Protein AF-W1YAA2-F1 (afdb_monomer)

Mean predicted aligned error: 2.24 Å

Solvent-accessible surface area (backbone atoms only — not comparable to full-atom values): 4433 Å² total; per-residue (Å²): 96,75,95,71,52,65,56,42,84,35,40,78,73,73,53,61,46,36,44,66,98,38,79,77,26,85,76,89,42,56,78,95,60,64,54,81,87,58,95,88,71,47,58,45,40,40,56,50,44,37,34,50,72,84,50,100,58,69,72,94,50,43,57,42,72,49,62,72,63,85

Organism: NCBI:txid40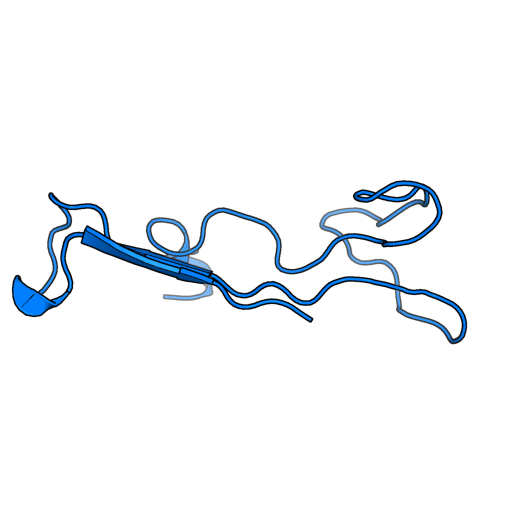8170

Nearest PDB structures (foldseek):
  2bws-assembly1_A  TM=1.004E+00  e=9.483E-11  Escherichia coli
  1a16-assembly1_A  TM=1.003E+00  e=1.150E-10  Escherichia coli
  2bh3-assembly1_A  TM=1.002E+00  e=1.586E-10  Escherichia coli
  2v3z-assembly1_A  TM=1.005E+00  e=1.804E-10  Escherichia coli
  2bwx-assembly1_A  TM=1.003E+00  e=3.900E-10  Escherichia coli

Radius of gyration: 15.29 Å; Cα contacts (8 Å, |Δi|>4): 89; chains: 1; bounding box: 34×29×41 Å

Structure (mmCIF, N/CA/C/O backbone):
data_AF-W1YAA2-F1
#
_entry.id   AF-W1YAA2-F1
#
loop_
_atom_site.group_PDB
_atom_site.id
_atom_site.type_symbol
_atom_site.label_atom_id
_atom_site.label_alt_id
_atom_site.label_comp_id
_atom_site.label_asym_id
_atom_site.label_entity_id
_atom_site.label_seq_id
_atom_site.pdbx_PDB_ins_code
_atom_site.Cartn_x
_atom_site.Cartn_y
_atom_site.Cartn_z
_atom_site.occupancy
_atom_site.B_iso_or_equiv
_atom_site.auth_seq_id
_atom_site.auth_comp_id
_atom_site.auth_asym_id
_atom_site.auth_atom_id
_atom_site.pdbx_PDB_model_num
ATOM 1 N N . LEU A 1 1 ? -1.631 16.851 10.071 1.00 85.00 1 LEU A N 1
ATOM 2 C CA . LEU A 1 1 ? -2.095 15.513 9.631 1.00 85.00 1 LEU A CA 1
ATOM 3 C C . LEU A 1 1 ? -1.121 14.846 8.656 1.00 85.00 1 LEU A C 1
ATOM 5 O O . LEU A 1 1 ? -0.421 13.940 9.086 1.00 85.00 1 LEU A O 1
ATOM 9 N N . ILE A 1 2 ? -1.002 15.295 7.395 1.00 88.94 2 ILE A N 1
ATOM 10 C CA . ILE A 1 2 ? -0.128 14.639 6.392 1.00 88.94 2 ILE A CA 1
ATOM 11 C C . ILE A 1 2 ? 1.361 14.714 6.755 1.00 88.94 2 ILE A C 1
ATOM 13 O O . ILE A 1 2 ? 2.006 13.678 6.852 1.00 88.94 2 ILE A O 1
ATOM 17 N N . ALA A 1 3 ? 1.884 15.903 7.073 1.00 94.31 3 ALA A N 1
ATOM 18 C CA . ALA A 1 3 ? 3.291 16.075 7.467 1.00 94.31 3 ALA A CA 1
ATOM 19 C C . ALA A 1 3 ? 3.696 15.271 8.723 1.00 94.31 3 ALA A C 1
ATOM 21 O O . ALA A 1 3 ? 4.869 14.998 8.938 1.00 94.31 3 ALA A O 1
ATOM 22 N N . GLN A 1 4 ? 2.722 14.881 9.550 1.00 95.81 4 GLN A N 1
AT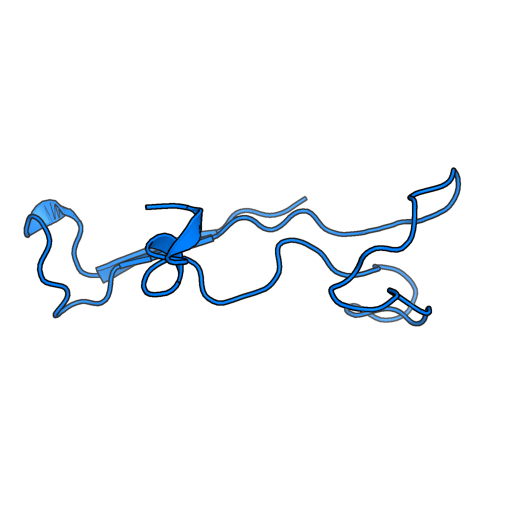OM 23 C CA . GLN A 1 4 ? 2.928 14.090 10.768 1.00 95.81 4 GLN A CA 1
ATOM 24 C C . GLN A 1 4 ? 2.732 12.587 10.531 1.00 95.81 4 GLN A C 1
ATOM 26 O O . GLN A 1 4 ? 2.841 11.810 11.471 1.00 95.81 4 GLN A O 1
ATOM 31 N N . ASN A 1 5 ? 2.410 12.167 9.302 1.00 95.31 5 ASN A N 1
ATOM 32 C CA . ASN A 1 5 ? 2.072 10.783 8.970 1.00 95.31 5 ASN A CA 1
ATOM 33 C C . ASN A 1 5 ? 0.937 10.201 9.835 1.00 95.31 5 ASN A C 1
ATOM 35 O O . ASN A 1 5 ? 0.938 9.016 10.158 1.00 95.31 5 ASN A O 1
ATOM 39 N N . ALA A 1 6 ? -0.062 11.022 10.182 1.00 97.75 6 ALA A N 1
ATOM 40 C CA . ALA A 1 6 ? -1.160 10.623 11.071 1.00 97.75 6 ALA A CA 1
ATOM 41 C C . ALA A 1 6 ? -2.041 9.480 10.516 1.00 97.75 6 ALA A C 1
ATOM 43 O O . ALA A 1 6 ? -2.834 8.909 11.252 1.00 97.75 6 ALA A O 1
ATOM 44 N N . HIS A 1 7 ? -1.904 9.144 9.230 1.00 97.44 7 HIS A N 1
ATOM 45 C CA . HIS A 1 7 ? -2.599 8.031 8.580 1.00 97.44 7 HIS A CA 1
ATOM 46 C C . HIS A 1 7 ? -1.967 6.662 8.879 1.00 97.44 7 HIS A C 1
ATOM 48 O O . HIS A 1 7 ? -2.641 5.648 8.731 1.00 97.44 7 HIS A O 1
ATOM 54 N N . ARG A 1 8 ? -0.697 6.607 9.311 1.00 98.00 8 ARG A N 1
ATOM 55 C CA . ARG A 1 8 ? 0.054 5.348 9.476 1.00 98.00 8 ARG A CA 1
ATOM 56 C C . ARG A 1 8 ? -0.565 4.308 10.418 1.00 98.00 8 ARG A C 1
ATOM 58 O O . ARG A 1 8 ? -0.388 3.129 10.130 1.00 98.00 8 ARG A O 1
ATOM 65 N N . PRO A 1 9 ? -1.297 4.674 11.489 1.00 98.19 9 PRO A N 1
ATOM 66 C CA . PRO A 1 9 ? -2.015 3.686 12.295 1.00 98.19 9 PRO A CA 1
ATOM 67 C C . PRO A 1 9 ? -3.085 2.912 11.513 1.00 98.19 9 PRO A C 1
ATOM 69 O O . PRO A 1 9 ? -3.426 1.803 11.905 1.00 98.19 9 PRO A O 1
ATOM 72 N N . PHE A 1 10 ? -3.598 3.486 10.419 1.00 98.62 10 PHE A N 1
ATOM 73 C CA . PHE A 1 10 ? -4.692 2.919 9.628 1.00 98.62 10 PHE A CA 1
ATOM 74 C C . PHE A 1 10 ? -4.258 2.461 8.230 1.00 98.62 10 PHE A C 1
ATOM 76 O O . PHE A 1 10 ? -4.903 1.596 7.657 1.00 98.62 10 PHE A O 1
ATOM 83 N N . PHE A 1 11 ? -3.166 3.004 7.687 1.00 98.56 11 PHE A N 1
ATOM 84 C CA . PHE A 1 11 ? -2.572 2.617 6.406 1.00 98.56 11 PHE A CA 1
ATOM 85 C C . PHE A 1 11 ? -1.052 2.517 6.568 1.00 98.56 11 PHE A C 1
ATOM 87 O O . PHE A 1 11 ? -0.340 3.523 6.531 1.00 98.56 11 PHE A O 1
ATOM 94 N N . MET A 1 12 ? -0.567 1.303 6.832 1.00 98.12 12 MET A N 1
ATOM 95 C CA . MET A 1 12 ? 0.811 1.058 7.276 1.00 98.12 12 MET A CA 1
ATOM 96 C C . MET A 1 12 ? 1.754 0.537 6.184 1.00 98.12 12 MET A C 1
ATOM 98 O O . MET A 1 12 ? 2.959 0.455 6.420 1.00 98.12 12 MET A O 1
ATOM 102 N N . HIS A 1 13 ? 1.227 0.155 5.022 1.00 98.38 13 HIS A N 1
ATOM 103 C CA . HIS A 1 13 ? 2.004 -0.411 3.919 1.00 98.38 13 HIS A CA 1
ATOM 104 C C . HIS A 1 13 ? 2.171 0.584 2.761 1.00 98.38 13 HIS A C 1
ATOM 106 O O . HIS A 1 13 ? 1.664 1.704 2.798 1.00 98.38 13 HIS A O 1
ATOM 112 N N . GLY A 1 14 ? 2.959 0.191 1.756 1.00 97.50 14 GLY A N 1
ATOM 113 C CA . GLY A 1 14 ? 3.100 0.958 0.519 1.00 97.50 14 GLY A CA 1
ATOM 114 C C . GLY A 1 14 ? 1.840 0.873 -0.341 1.00 97.50 14 GLY A C 1
ATOM 115 O O . GLY A 1 14 ? 1.056 -0.054 -0.190 1.00 97.50 14 GLY A O 1
ATOM 116 N N . LEU A 1 15 ? 1.667 1.836 -1.247 1.00 98.56 15 LEU A N 1
ATOM 117 C CA . LEU A 1 15 ? 0.522 1.862 -2.162 1.00 98.56 15 LEU A CA 1
ATOM 118 C C . LEU A 1 15 ? 0.660 0.887 -3.342 1.00 98.56 15 LEU A C 1
ATOM 120 O O . LEU A 1 15 ? -0.350 0.524 -3.923 1.00 98.56 15 LEU A O 1
ATOM 124 N N . SER A 1 16 ? 1.888 0.527 -3.722 1.00 98.75 16 SER A N 1
ATOM 125 C CA . SER A 1 16 ? 2.165 -0.202 -4.962 1.00 98.75 16 SER A CA 1
ATOM 126 C C . SER A 1 16 ? 3.447 -1.023 -4.879 1.00 98.75 16 SER A C 1
ATOM 128 O O . SER A 1 16 ? 4.438 -0.602 -4.255 1.00 98.75 16 SER A O 1
ATOM 130 N N . HIS A 1 17 ? 3.476 -2.119 -5.631 1.00 98.75 17 HIS A N 1
ATOM 131 C CA . HIS A 1 17 ? 4.689 -2.833 -6.027 1.00 98.75 17 HIS A CA 1
ATOM 132 C C . HIS A 1 17 ? 4.648 -3.179 -7.524 1.00 98.75 17 HIS A C 1
ATOM 134 O O . HIS A 1 17 ? 3.582 -3.220 -8.126 1.00 98.75 17 HIS A O 1
ATOM 140 N N . TRP A 1 18 ? 5.812 -3.416 -8.135 1.00 98.81 18 TRP A N 1
ATOM 141 C CA . TRP A 1 18 ? 5.904 -3.981 -9.480 1.00 98.81 18 TRP A CA 1
ATOM 142 C C . TRP A 1 18 ? 5.247 -5.351 -9.521 1.00 98.81 18 TRP A C 1
ATOM 144 O O . TRP A 1 18 ? 5.338 -6.107 -8.550 1.00 98.81 18 TRP A O 1
ATOM 154 N N . LEU A 1 19 ? 4.631 -5.664 -10.653 1.00 98.75 19 LEU A N 1
ATOM 155 C CA . LEU A 1 19 ? 3.990 -6.944 -10.898 1.00 98.75 19 LEU A CA 1
ATOM 156 C C . LEU A 1 19 ? 4.465 -7.507 -12.239 1.00 98.75 19 LEU A C 1
ATOM 158 O O . LEU A 1 19 ? 4.448 -6.807 -13.251 1.00 98.75 19 LEU A O 1
ATOM 162 N N . GLY A 1 20 ? 4.858 -8.779 -12.248 1.00 98.44 20 GLY A N 1
ATOM 163 C CA . GLY A 1 20 ? 5.360 -9.447 -13.443 1.00 98.44 20 GLY A CA 1
ATOM 164 C C . GLY A 1 20 ? 5.435 -10.954 -13.254 1.00 98.44 20 GLY A C 1
ATOM 165 O O . GLY A 1 20 ? 4.419 -11.585 -12.968 1.00 98.44 20 GLY A O 1
ATOM 166 N N . LEU A 1 21 ? 6.618 -11.547 -13.451 1.00 98.44 21 LEU A N 1
ATOM 167 C CA . LEU A 1 21 ? 6.791 -12.989 -13.220 1.00 98.44 21 LEU A CA 1
ATOM 168 C C . LEU A 1 21 ? 6.700 -13.331 -11.731 1.00 98.44 21 LEU A C 1
ATOM 170 O O . LEU A 1 21 ? 6.161 -14.381 -11.379 1.00 98.44 21 LEU A O 1
ATOM 174 N N . ASP A 1 22 ? 7.180 -12.428 -10.879 1.00 98.38 22 ASP A N 1
ATOM 175 C CA . ASP A 1 22 ? 6.987 -12.485 -9.439 1.00 98.38 22 ASP A CA 1
ATOM 176 C C . ASP A 1 22 ? 5.874 -11.512 -9.009 1.00 98.38 22 ASP A C 1
ATOM 178 O O . ASP A 1 22 ? 5.679 -10.453 -9.611 1.00 98.38 22 ASP A O 1
ATOM 182 N N . VAL A 1 23 ? 5.136 -11.864 -7.944 1.00 98.19 23 VAL A N 1
ATOM 183 C CA . VAL A 1 23 ? 4.070 -11.000 -7.398 1.00 98.19 23 VAL A CA 1
ATOM 184 C C . VAL A 1 23 ? 4.633 -9.653 -6.951 1.00 98.19 23 VAL A C 1
ATOM 186 O O . VAL A 1 23 ? 4.105 -8.617 -7.321 1.00 98.19 23 VAL A O 1
ATOM 189 N N . HIS A 1 24 ? 5.749 -9.665 -6.223 1.00 98.44 24 HIS A N 1
ATOM 190 C CA . HIS A 1 24 ? 6.562 -8.485 -5.954 1.00 98.44 24 HIS A CA 1
ATOM 191 C C . HIS A 1 24 ? 7.743 -8.502 -6.918 1.00 98.44 24 HIS A C 1
ATOM 193 O O . HIS A 1 24 ? 8.806 -9.034 -6.588 1.00 98.44 24 HIS A O 1
ATOM 199 N N . ASP A 1 25 ? 7.530 -7.964 -8.113 1.00 98.69 25 ASP A N 1
ATOM 200 C CA . ASP A 1 25 ? 8.467 -8.150 -9.212 1.00 98.69 25 ASP A CA 1
ATOM 201 C C . ASP A 1 25 ? 9.772 -7.368 -9.031 1.00 98.69 25 ASP A C 1
ATOM 203 O O . ASP A 1 25 ? 9.888 -6.405 -8.254 1.00 98.69 25 ASP A O 1
ATOM 207 N N . VAL A 1 26 ? 10.783 -7.813 -9.770 1.00 97.88 26 VAL A N 1
ATOM 208 C CA . VAL A 1 26 ? 12.106 -7.193 -9.795 1.00 9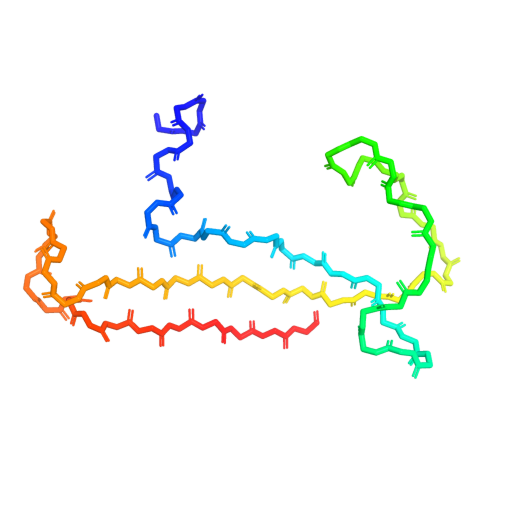7.88 26 VAL A CA 1
ATOM 209 C C . VAL A 1 26 ? 12.064 -5.760 -10.344 1.00 97.88 26 VAL A C 1
ATOM 211 O O . VAL A 1 26 ? 11.171 -5.360 -11.081 1.00 97.88 26 VAL A O 1
ATOM 214 N N . GLY A 1 27 ? 13.089 -4.967 -10.020 1.00 98.12 27 GLY A N 1
ATOM 215 C CA . GLY A 1 27 ? 13.267 -3.615 -10.556 1.00 98.12 27 GLY A CA 1
ATOM 216 C C . GLY A 1 27 ? 13.545 -2.576 -9.475 1.00 98.12 27 GLY A C 1
ATOM 217 O O . GLY A 1 27 ? 12.951 -2.576 -8.400 1.00 98.12 27 GLY A O 1
ATOM 218 N N . VAL A 1 28 ? 14.473 -1.657 -9.749 1.00 98.38 28 VAL A N 1
ATOM 219 C CA . VAL A 1 28 ? 14.826 -0.592 -8.800 1.00 98.38 28 VAL A CA 1
ATOM 220 C C . VAL A 1 28 ? 13.664 0.396 -8.672 1.00 98.38 28 VAL A C 1
ATOM 222 O O . VAL A 1 28 ? 13.205 0.938 -9.678 1.00 98.38 28 VAL A O 1
ATOM 225 N N . TYR A 1 29 ? 13.235 0.655 -7.435 1.00 98.25 29 TYR A N 1
ATOM 226 C CA . TYR A 1 29 ? 12.166 1.605 -7.093 1.00 98.25 29 TYR A CA 1
ATOM 227 C C . TYR A 1 29 ? 12.662 3.041 -6.835 1.00 98.25 29 TYR A C 1
ATOM 229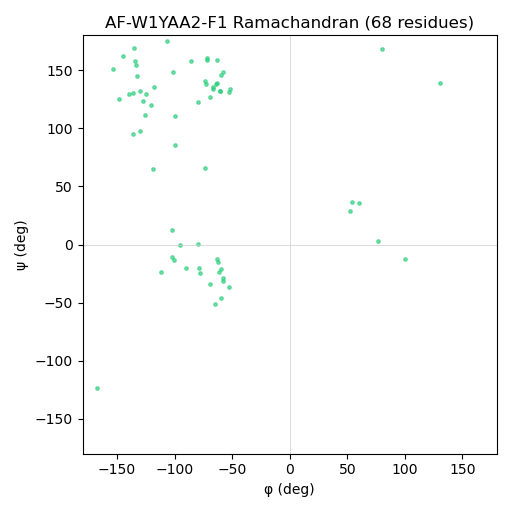 O O . TYR A 1 29 ? 11.877 3.981 -6.894 1.00 98.25 29 TYR A O 1
ATOM 237 N N . GLY A 1 30 ? 13.951 3.228 -6.533 1.00 98.31 30 GLY A N 1
ATOM 238 C CA . GLY A 1 30 ? 14.487 4.495 -6.018 1.00 98.31 30 GLY A CA 1
ATOM 239 C C . GLY A 1 30 ? 14.232 4.687 -4.516 1.00 98.31 30 GLY A C 1
ATOM 240 O O . GLY A 1 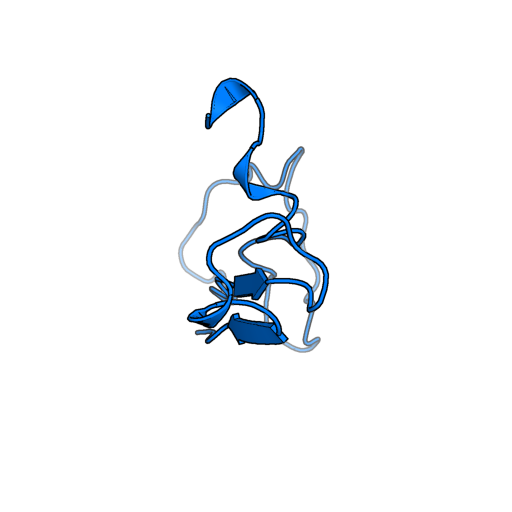30 ? 13.475 3.934 -3.899 1.00 98.31 30 GLY A O 1
ATOM 241 N N . GLN A 1 31 ? 14.884 5.687 -3.910 1.00 97.81 31 GLN A N 1
ATOM 242 C CA . GLN A 1 31 ? 14.651 6.041 -2.503 1.00 97.81 31 GLN A CA 1
ATOM 243 C C . GLN A 1 31 ? 13.188 6.450 -2.319 1.00 97.81 31 GLN A C 1
ATOM 245 O O . GLN A 1 31 ? 12.666 7.208 -3.135 1.00 97.81 31 GLN A O 1
ATOM 250 N N . ASP A 1 32 ? 12.523 5.910 -1.298 1.00 96.25 32 ASP A N 1
ATOM 251 C CA . ASP A 1 32 ? 11.095 6.138 -1.032 1.00 96.25 32 ASP A CA 1
ATOM 252 C C . ASP A 1 32 ? 10.185 5.864 -2.246 1.00 96.25 32 ASP A C 1
ATOM 254 O O . ASP A 1 32 ? 9.119 6.457 -2.385 1.00 96.25 32 ASP A O 1
ATOM 258 N N . ARG A 1 33 ? 10.605 4.942 -3.127 1.00 97.75 33 ARG A N 1
ATOM 259 C CA . ARG A 1 33 ? 9.896 4.565 -4.363 1.00 97.75 33 ARG A CA 1
ATOM 260 C C . ARG A 1 33 ? 9.696 5.731 -5.351 1.00 97.75 33 ARG A C 1
ATOM 262 O O . ARG A 1 33 ? 8.686 5.802 -6.037 1.00 97.75 33 ARG A O 1
ATOM 269 N N . SER A 1 34 ? 10.671 6.639 -5.429 1.00 98.19 34 SER A N 1
ATOM 270 C CA . SER A 1 34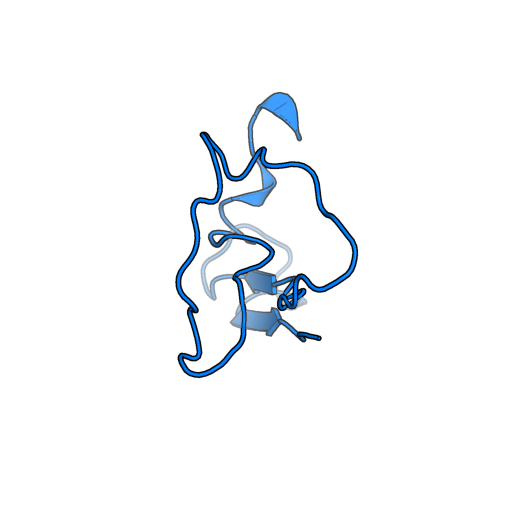 ? 10.623 7.882 -6.225 1.00 98.19 34 SER A CA 1
ATOM 271 C C . SER A 1 34 ? 10.894 7.749 -7.732 1.00 98.19 34 SER A C 1
ATOM 273 O O . SER A 1 34 ? 10.894 8.762 -8.437 1.00 98.19 34 SER A O 1
ATOM 275 N N . ARG A 1 35 ? 11.153 6.546 -8.257 1.00 98.50 35 ARG A N 1
ATOM 276 C CA . ARG A 1 35 ? 11.394 6.354 -9.697 1.00 98.50 35 ARG A CA 1
ATOM 277 C C . ARG A 1 35 ? 10.177 6.797 -10.525 1.00 98.50 35 ARG A C 1
ATOM 279 O O . ARG A 1 35 ? 9.055 6.394 -10.242 1.00 98.50 35 ARG A O 1
ATOM 286 N N . ILE A 1 36 ? 10.419 7.590 -11.574 1.00 98.62 36 ILE A N 1
ATOM 287 C CA . ILE A 1 36 ? 9.377 8.045 -12.508 1.00 98.62 36 ILE A CA 1
ATOM 288 C C . ILE A 1 36 ? 8.820 6.853 -13.294 1.00 98.62 36 ILE A C 1
ATOM 290 O O . ILE A 1 36 ? 9.584 6.026 -13.791 1.00 98.62 36 ILE A O 1
ATOM 294 N N . LEU A 1 37 ? 7.490 6.776 -13.389 1.00 98.75 37 LEU A N 1
ATOM 295 C CA . LEU A 1 37 ? 6.793 5.750 -14.161 1.00 98.75 37 LEU A CA 1
ATOM 296 C C . LEU A 1 37 ? 6.935 6.005 -15.663 1.00 98.75 37 LEU A C 1
ATOM 298 O O . LEU A 1 37 ? 6.791 7.136 -16.127 1.00 98.75 37 LEU A O 1
ATOM 302 N N . GLU A 1 38 ? 7.161 4.936 -16.421 1.00 98.75 38 GLU A N 1
ATOM 303 C CA . GLU A 1 38 ? 7.321 4.965 -17.875 1.00 98.75 38 GLU A CA 1
ATOM 304 C C . GLU A 1 38 ? 6.475 3.858 -18.530 1.00 98.75 38 GLU A C 1
ATOM 306 O O . GLU A 1 38 ? 6.194 2.839 -17.887 1.00 98.75 38 GLU A O 1
ATOM 311 N N . PRO A 1 39 ? 6.068 4.017 -19.807 1.00 98.69 39 PRO A N 1
ATOM 312 C CA . PRO A 1 39 ? 5.357 2.969 -20.532 1.00 98.69 39 PRO A CA 1
ATOM 313 C C . PRO A 1 39 ? 6.094 1.622 -20.485 1.00 98.69 39 PRO A C 1
ATOM 315 O O . PRO A 1 39 ? 7.296 1.554 -20.729 1.00 98.69 39 PRO A O 1
ATOM 318 N N . GLY A 1 40 ? 5.353 0.550 -20.196 1.00 98.38 40 GLY A N 1
ATOM 319 C CA . GLY A 1 40 ? 5.883 -0.813 -20.068 1.00 98.38 40 GLY A CA 1
ATOM 320 C C . GLY A 1 40 ? 6.113 -1.276 -18.627 1.00 98.38 40 GLY A C 1
ATOM 321 O O . GLY A 1 40 ? 6.277 -2.472 -18.408 1.00 98.38 40 GLY A O 1
ATOM 322 N N . MET A 1 41 ? 6.078 -0.372 -17.644 1.00 98.75 41 MET A N 1
ATOM 323 C CA . MET A 1 41 ? 6.005 -0.764 -16.234 1.00 98.75 41 MET A CA 1
ATOM 324 C C . MET A 1 41 ? 4.605 -1.282 -15.889 1.00 98.75 41 MET A C 1
ATOM 326 O O . MET A 1 41 ? 3.605 -0.712 -16.326 1.00 98.75 41 MET A O 1
ATOM 330 N N . VAL A 1 42 ? 4.547 -2.333 -15.073 1.00 98.69 42 VAL A N 1
ATOM 331 C CA . VAL A 1 42 ? 3.310 -2.911 -14.534 1.00 98.69 42 VAL A CA 1
ATOM 332 C C . VAL A 1 42 ? 3.431 -2.927 -13.012 1.00 98.69 42 VAL A C 1
ATOM 334 O O . VAL A 1 42 ? 4.459 -3.343 -12.477 1.00 98.69 42 VAL A O 1
ATOM 337 N N . LEU A 1 43 ? 2.419 -2.415 -12.315 1.00 98.88 43 LEU A N 1
ATOM 338 C CA . LEU A 1 43 ? 2.374 -2.313 -10.856 1.00 98.88 43 LEU A CA 1
ATOM 339 C C . LEU A 1 43 ? 0.951 -2.533 -10.342 1.00 98.88 43 LEU A C 1
ATOM 341 O O . LEU A 1 43 ? 0.009 -2.374 -11.112 1.00 98.88 43 LEU A O 1
ATOM 345 N N . THR A 1 44 ? 0.834 -2.822 -9.050 1.00 98.81 44 THR A N 1
ATOM 346 C CA . THR A 1 44 ? -0.429 -2.792 -8.302 1.00 98.81 44 THR A CA 1
ATOM 347 C C . THR A 1 44 ? -0.751 -1.395 -7.774 1.00 98.81 44 THR A C 1
ATOM 349 O O . THR A 1 44 ? 0.146 -0.577 -7.557 1.00 98.81 44 THR A O 1
ATOM 352 N N . VAL A 1 45 ? -2.014 -1.112 -7.479 1.00 98.69 45 VAL A N 1
ATOM 353 C CA . VAL A 1 45 ? -2.484 0.054 -6.718 1.00 98.69 45 VAL A CA 1
ATOM 354 C C . VAL A 1 45 ? -3.421 -0.437 -5.624 1.00 98.69 45 VAL A C 1
ATOM 356 O O . VAL A 1 45 ? -4.606 -0.654 -5.842 1.00 98.69 45 VAL A O 1
ATOM 359 N N . GLU A 1 46 ? -2.885 -0.586 -4.416 1.00 98.69 46 GLU A N 1
ATOM 360 C CA . GLU A 1 46 ? -3.493 -1.325 -3.306 1.00 98.69 46 GLU A CA 1
ATOM 361 C C . GLU A 1 46 ? -3.774 -0.446 -2.066 1.00 98.69 46 GLU A C 1
ATOM 363 O O . GLU A 1 46 ? -3.186 -0.640 -1.002 1.00 98.69 46 GLU A O 1
ATOM 368 N N . PRO A 1 47 ? -4.672 0.553 -2.124 1.00 98.75 47 PRO A N 1
ATOM 369 C CA . PRO A 1 47 ? -4.982 1.369 -0.951 1.00 98.75 47 PRO A CA 1
ATOM 370 C C . PRO A 1 47 ? -5.687 0.539 0.129 1.00 98.75 47 PRO A C 1
ATOM 372 O O . PRO A 1 47 ? -6.639 -0.182 -0.166 1.00 98.75 47 PRO A O 1
ATOM 375 N N . GLY A 1 48 ? -5.270 0.692 1.390 1.00 98.69 48 GLY A N 1
ATOM 376 C CA . GLY A 1 48 ? -5.851 -0.014 2.535 1.00 98.69 48 GLY A CA 1
ATOM 377 C C . GLY A 1 48 ? -6.160 0.886 3.731 1.00 98.69 48 GLY A C 1
ATOM 378 O O . GLY A 1 48 ? -5.418 1.817 4.031 1.00 98.69 48 GLY A O 1
ATOM 379 N N . LEU A 1 49 ? -7.248 0.582 4.437 1.00 98.81 49 LEU A N 1
ATOM 380 C CA . LEU A 1 49 ? -7.591 1.098 5.756 1.00 98.81 49 LEU A CA 1
ATOM 381 C C . LEU A 1 49 ? -7.895 -0.060 6.705 1.00 98.81 49 LEU A C 1
ATOM 383 O O . LEU A 1 49 ? -8.793 -0.868 6.468 1.00 98.81 49 LEU A O 1
ATOM 387 N N . TYR A 1 50 ? -7.164 -0.094 7.812 1.00 98.75 50 TYR A N 1
ATOM 388 C CA . TYR A 1 50 ? -7.296 -1.092 8.864 1.00 98.75 50 TYR A CA 1
ATOM 389 C C . TYR A 1 50 ? -7.511 -0.377 10.188 1.00 98.75 50 TYR A C 1
ATOM 391 O O . TYR A 1 50 ? -6.621 0.295 10.704 1.00 98.75 50 TYR A O 1
ATOM 399 N N . ILE A 1 51 ? -8.709 -0.510 10.738 1.00 98.81 51 ILE A N 1
ATOM 400 C CA . ILE A 1 51 ? -9.074 0.070 12.020 1.00 98.81 51 ILE A CA 1
ATOM 401 C C . ILE A 1 51 ? -8.983 -1.032 13.070 1.00 98.81 51 ILE A C 1
ATOM 403 O O . ILE A 1 51 ? -9.781 -1.970 13.066 1.00 98.81 51 ILE A O 1
ATOM 407 N N . ALA A 1 52 ? -8.000 -0.932 13.967 1.00 98.69 52 ALA A N 1
ATOM 408 C CA . ALA A 1 52 ? -7.813 -1.922 15.023 1.00 98.69 52 ALA A CA 1
ATOM 409 C C . ALA A 1 52 ? -9.077 -2.049 15.907 1.00 98.69 52 ALA A C 1
ATOM 411 O O . ALA A 1 52 ? -9.796 -1.060 16.094 1.00 98.69 52 ALA A O 1
ATOM 412 N N . PRO A 1 53 ? -9.375 -3.241 16.459 1.00 98.62 53 PRO A N 1
ATOM 413 C CA . PRO A 1 53 ? -10.535 -3.438 17.333 1.00 98.62 53 PRO A CA 1
ATOM 414 C C . PRO A 1 53 ? -10.538 -2.538 18.577 1.00 98.62 53 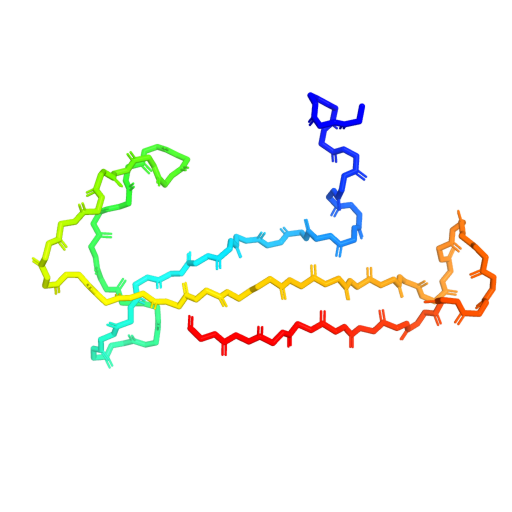PRO A C 1
ATOM 416 O O . PRO A 1 53 ? -11.600 -2.183 19.077 1.00 98.62 53 PRO A O 1
ATOM 419 N N . ASP A 1 54 ? -9.359 -2.161 19.062 1.00 98.31 54 ASP A N 1
ATOM 420 C CA . ASP A 1 54 ? -9.119 -1.316 20.233 1.00 98.31 54 ASP A CA 1
ATOM 421 C C . ASP A 1 54 ? -8.756 0.134 19.864 1.00 98.31 54 ASP A C 1
ATOM 423 O O . ASP A 1 54 ? -8.321 0.904 20.716 1.00 98.31 54 ASP A O 1
ATOM 427 N N . ALA A 1 55 ? -8.937 0.539 18.602 1.00 98.44 55 ALA A N 1
ATOM 428 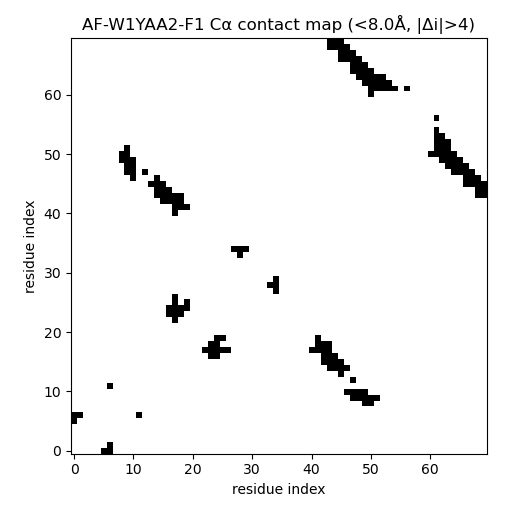C CA . ALA A 1 55 ? -8.609 1.892 18.170 1.00 98.44 55 ALA A CA 1
ATOM 429 C C . ALA A 1 55 ? -9.488 2.955 18.864 1.00 98.44 55 ALA A C 1
ATOM 431 O O . ALA A 1 55 ? -10.715 2.829 18.955 1.00 98.44 55 ALA A O 1
ATOM 432 N N . GLU A 1 56 ? -8.860 4.064 19.265 1.00 98.12 56 GLU A N 1
ATOM 433 C CA . GLU A 1 56 ? -9.511 5.265 19.813 1.00 98.12 56 GLU A CA 1
ATOM 434 C C . GLU A 1 56 ? -10.225 6.072 18.712 1.00 98.12 56 GLU A C 1
ATOM 436 O O . GLU A 1 56 ? -9.840 7.179 18.335 1.00 98.12 56 GLU A O 1
ATOM 441 N N . VAL A 1 57 ? -11.267 5.466 18.148 1.00 98.38 57 VAL A N 1
ATOM 442 C CA . VAL A 1 57 ? -12.134 5.981 17.081 1.00 98.38 57 VAL A CA 1
ATOM 443 C C . VAL A 1 57 ? -13.602 5.696 17.436 1.00 98.38 57 VAL A C 1
ATOM 445 O O . VAL A 1 57 ? -13.854 4.926 18.370 1.00 98.38 57 VAL A O 1
ATOM 448 N N . PRO A 1 58 ? -14.588 6.269 16.716 1.00 98.75 58 PRO A N 1
ATOM 449 C CA . PRO A 1 58 ? -15.989 5.899 16.899 1.00 98.75 58 PRO A CA 1
ATOM 450 C C . PRO A 1 58 ? -16.195 4.382 16.783 1.00 98.75 58 PRO A C 1
ATOM 452 O O . PRO A 1 58 ? -15.702 3.752 15.845 1.00 98.75 58 PRO A O 1
ATOM 455 N N . GLU A 1 59 ? -16.911 3.810 17.753 1.00 98.44 59 GLU A N 1
ATOM 456 C CA . GLU A 1 59 ? -17.027 2.361 17.966 1.00 98.44 59 GLU A CA 1
ATOM 457 C C . GLU A 1 59 ? -17.458 1.601 16.707 1.00 98.44 59 GLU A C 1
ATOM 459 O O . GLU A 1 59 ? -16.927 0.530 16.426 1.00 98.44 59 GLU A O 1
ATOM 464 N N . GLN A 1 60 ? -18.341 2.193 15.899 1.00 98.69 60 GLN A N 1
ATOM 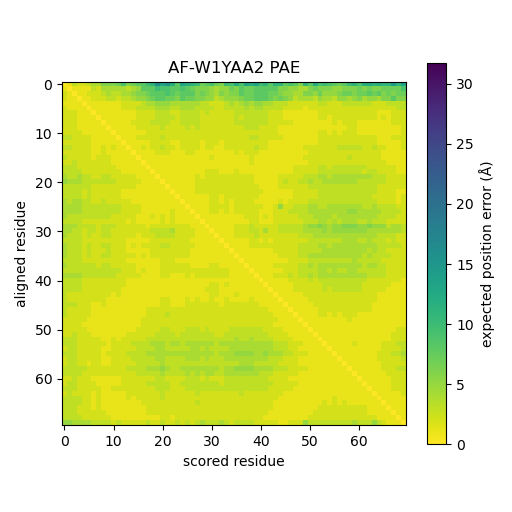465 C CA . GLN A 1 60 ? -18.872 1.585 14.680 1.00 98.69 60 GLN A CA 1
ATOM 466 C C . GLN A 1 60 ? -17.823 1.291 13.595 1.00 98.69 60 GLN A C 1
ATOM 468 O O . GLN A 1 60 ? -18.130 0.576 12.646 1.00 98.69 60 GLN A O 1
ATOM 473 N N . TYR A 1 61 ? -16.615 1.857 13.695 1.00 98.81 61 TYR A N 1
ATOM 474 C CA . TYR A 1 61 ? -15.537 1.628 12.728 1.00 98.81 61 TYR A CA 1
ATOM 475 C C . TYR A 1 61 ? -14.487 0.624 13.205 1.00 98.81 61 TYR A C 1
ATOM 477 O O . TYR A 1 61 ? -13.658 0.188 12.407 1.00 98.81 61 TYR A O 1
ATOM 485 N N . ARG A 1 62 ? -14.480 0.274 14.494 1.00 98.75 62 ARG A N 1
ATOM 486 C CA . ARG A 1 62 ? -13.471 -0.618 15.075 1.00 98.75 62 ARG A CA 1
ATOM 487 C C . ARG A 1 62 ? -13.543 -2.004 14.438 1.00 98.75 62 ARG A C 1
ATOM 489 O O . ARG A 1 62 ? -14.622 -2.539 14.207 1.00 98.75 62 ARG A O 1
ATOM 496 N N . GLY A 1 63 ? -12.381 -2.591 14.160 1.00 98.19 63 GLY A N 1
ATOM 497 C CA . GLY A 1 63 ? -12.271 -3.921 13.557 1.00 98.19 63 GLY A CA 1
ATOM 498 C C . GLY A 1 63 ? -12.553 -3.974 12.051 1.00 98.19 63 GLY A C 1
ATOM 499 O O . GLY A 1 63 ? -12.528 -5.062 11.477 1.00 98.19 63 GLY A O 1
ATOM 500 N N . ILE A 1 64 ? -12.803 -2.837 11.392 1.00 98.88 64 ILE A N 1
ATOM 501 C CA . ILE A 1 64 ? -12.974 -2.789 9.937 1.00 98.88 64 ILE A CA 1
ATOM 502 C C . ILE A 1 64 ? -11.602 -2.819 9.259 1.00 98.88 64 ILE A C 1
ATOM 504 O O . ILE A 1 64 ? -10.769 -1.941 9.477 1.00 98.88 64 ILE A O 1
ATOM 508 N N . GLY A 1 65 ? -11.394 -3.810 8.393 1.00 98.75 65 GLY A N 1
ATOM 509 C CA . GLY A 1 65 ? -10.252 -3.890 7.487 1.00 98.75 65 GLY A CA 1
ATOM 510 C C . GLY A 1 65 ? -10.724 -3.931 6.041 1.00 98.75 65 GLY A C 1
ATOM 511 O O . GLY A 1 65 ? -11.464 -4.835 5.658 1.00 98.75 65 GLY A O 1
ATOM 512 N N . ILE A 1 66 ? -10.308 -2.953 5.243 1.00 98.12 66 ILE A N 1
ATOM 513 C CA . ILE A 1 66 ? -10.653 -2.835 3.825 1.00 98.12 66 ILE A CA 1
ATOM 514 C C . ILE A 1 66 ? -9.381 -2.456 3.067 1.00 98.12 66 ILE A C 1
ATOM 516 O O . ILE A 1 66 ? -8.713 -1.500 3.426 1.00 98.12 66 ILE A O 1
ATOM 520 N N . ARG A 1 67 ? -9.056 -3.157 1.989 1.00 87.50 67 ARG A N 1
ATOM 521 C CA . ARG A 1 67 ? -8.046 -2.778 0.989 1.00 87.50 67 ARG A CA 1
ATOM 522 C C . ARG A 1 67 ? -8.548 -3.346 -0.316 1.00 87.50 67 ARG A C 1
ATOM 524 O O . ARG A 1 67 ? -8.823 -4.541 -0.288 1.00 87.50 67 ARG A O 1
ATOM 531 N N . ILE A 1 68 ? -8.712 -2.584 -1.402 1.00 71.62 68 ILE A N 1
ATOM 532 C CA . ILE A 1 68 ? -8.978 -3.254 -2.687 1.00 71.62 68 ILE A CA 1
ATOM 533 C C . ILE A 1 68 ? -8.223 -2.582 -3.832 1.00 71.62 68 ILE A C 1
ATOM 535 O O . ILE A 1 68 ? -8.228 -1.363 -3.974 1.00 71.62 68 ILE A O 1
ATOM 539 N N . GLU A 1 69 ? -7.541 -3.461 -4.552 1.00 70.62 69 GLU A N 1
ATOM 540 C CA . GLU A 1 69 ? -6.267 -3.353 -5.248 1.00 70.62 69 GLU A CA 1
ATOM 541 C C . GLU A 1 69 ? -6.473 -3.560 -6.750 1.00 70.62 69 GLU A C 1
ATOM 543 O O . GLU A 1 69 ? -7.180 -4.496 -7.118 1.00 70.62 69 GLU A O 1
ATOM 548 N N . ASP A 1 70 ? -5.856 -2.717 -7.580 1.00 62.31 70 ASP A N 1
ATOM 549 C CA . ASP A 1 70 ? -5.634 -2.962 -9.017 1.00 62.31 70 ASP A CA 1
ATOM 550 C C . ASP A 1 70 ? -4.224 -2.525 -9.405 1.00 62.31 70 ASP A C 1
ATOM 552 O O . ASP A 1 70 ? -3.944 -1.310 -9.324 1.00 62.31 70 ASP A O 1
#

pLDDT: mean 96.5, std 6.52, range [62.31, 98.88]

Secondary structure (DSSP, 8-state):
-TTTTTTTTT--S-S--B-SSSSS--S---GGG-PPP-TT--B----EEE--TT-SS-GGGTT-EEE---

Sequence (70 aa):
LIAQNAHRPFFMHGLSHWLGLDVHDVGVYGQDRSRILEPGMVLTVEPGLYIAPDAEVPEQYRGIGIRIED

InterPro domains:
  IPR000994 Peptidase M24 [PF00557] (8-70)
  IPR001131 Peptidase M24B, X-Pro dipeptidase/aminopeptidase P, conserved site [PS00491] (13-25)
  IPR036005 Creatinase/aminopeptidase-like [G3DSA:3.90.230.10] (1-70)
  IPR036005 Creatinase/aminopeptidase-like [SSF55920] (3-70)
  IPR052433 Xaa-Pro dipeptidase-like [PTHR43226] (4-70)

Foldseek 3Di:
DVVVPPCCVFWVDDQKAWPDPDRRDDDDLPDVSPDDDDPPTHMKGKTWTAADQPHPDPNVCHGDIDIDMD